Protein AF-A0A4P5ZZK3-F1 (afdb_monomer_lite)

Organism: NCBI:txid282420

Structure (mmCIF, N/CA/C/O backbone):
data_AF-A0A4P5ZZK3-F1
#
_entry.id   AF-A0A4P5ZZK3-F1
#
loop_
_atom_site.group_PDB
_atom_site.id
_atom_site.type_symbol
_atom_site.label_atom_id
_atom_site.label_alt_id
_atom_site.label_comp_id
_atom_site.label_asym_id
_atom_site.label_entity_id
_atom_site.label_seq_id
_atom_site.pdbx_PDB_ins_code
_atom_site.Cartn_x
_atom_site.Cartn_y
_atom_site.Cartn_z
_atom_site.occupancy
_atom_site.B_iso_or_equiv
_atom_site.auth_seq_id
_atom_site.auth_comp_id
_atom_site.auth_asym_id
_atom_site.auth_atom_id
_atom_site.pdbx_PDB_model_num
ATOM 1 N N . MET A 1 1 ? 17.063 -11.640 12.371 1.00 60.38 1 MET A N 1
ATOM 2 C CA . MET A 1 1 ? 15.764 -11.210 11.808 1.00 60.38 1 MET A CA 1
ATOM 3 C C . MET A 1 1 ? 15.984 -9.869 11.118 1.00 60.38 1 MET A C 1
ATOM 5 O O . MET A 1 1 ? 16.546 -8.986 11.755 1.00 60.38 1 MET A O 1
ATOM 9 N N . ASN A 1 2 ? 15.681 -9.748 9.820 1.00 83.75 2 ASN A N 1
ATOM 10 C CA . ASN A 1 2 ? 15.970 -8.534 9.040 1.00 83.75 2 ASN A CA 1
ATOM 11 C C . ASN A 1 2 ? 15.028 -7.389 9.472 1.00 83.75 2 ASN A C 1
ATOM 13 O O . ASN A 1 2 ? 13.819 -7.593 9.555 1.00 83.75 2 ASN A O 1
ATOM 17 N N . LYS A 1 3 ? 15.574 -6.199 9.754 1.00 88.06 3 LYS A N 1
ATOM 18 C CA . LYS A 1 3 ? 14.801 -5.015 10.171 1.00 88.06 3 LYS A CA 1
ATOM 19 C C . LYS A 1 3 ? 13.762 -4.599 9.127 1.00 88.06 3 LYS A C 1
ATOM 21 O O . LYS A 1 3 ? 12.665 -4.198 9.497 1.00 88.06 3 LYS A O 1
ATOM 26 N N . GLU A 1 4 ? 14.080 -4.730 7.843 1.00 87.06 4 GLU A N 1
ATOM 27 C CA . GLU A 1 4 ? 13.168 -4.356 6.753 1.00 87.06 4 GLU A CA 1
ATOM 28 C C . GLU A 1 4 ? 11.918 -5.233 6.722 1.00 87.06 4 GLU A C 1
ATOM 30 O O . GLU A 1 4 ? 10.807 -4.729 6.584 1.00 87.06 4 GLU A O 1
ATOM 35 N N . PHE A 1 5 ? 12.092 -6.536 6.944 1.00 89.00 5 PHE A N 1
ATOM 36 C CA . PHE A 1 5 ? 10.985 -7.483 7.026 1.00 89.00 5 PHE A CA 1
ATOM 37 C C . PHE A 1 5 ? 10.036 -7.149 8.187 1.00 89.00 5 PHE A C 1
ATOM 39 O O . PHE A 1 5 ? 8.821 -7.135 8.012 1.00 89.00 5 PHE A O 1
ATOM 46 N N . ILE A 1 6 ? 10.584 -6.808 9.359 1.00 92.12 6 ILE A N 1
ATOM 47 C CA . ILE A 1 6 ? 9.783 -6.401 10.525 1.00 92.12 6 ILE A CA 1
ATOM 48 C C . ILE A 1 6 ? 9.006 -5.114 10.222 1.00 92.12 6 ILE A C 1
ATOM 50 O O . ILE A 1 6 ? 7.818 -5.026 10.524 1.00 92.12 6 ILE A O 1
ATOM 54 N N . ASN A 1 7 ? 9.653 -4.129 9.594 1.00 93.50 7 ASN A N 1
ATOM 55 C CA . ASN A 1 7 ? 9.005 -2.871 9.225 1.00 93.50 7 ASN A CA 1
ATOM 56 C C . ASN A 1 7 ? 7.855 -3.083 8.232 1.00 93.50 7 ASN A C 1
ATOM 58 O O . ASN A 1 7 ? 6.802 -2.466 8.388 1.00 93.50 7 ASN A O 1
ATOM 62 N N . LEU A 1 8 ? 8.026 -3.976 7.251 1.00 93.56 8 LEU A N 1
ATOM 63 C CA . LEU A 1 8 ? 6.969 -4.350 6.311 1.00 93.56 8 LEU A CA 1
ATOM 64 C C . LEU A 1 8 ? 5.770 -4.971 7.037 1.00 93.56 8 LEU A C 1
ATOM 66 O O . LEU A 1 8 ? 4.638 -4.534 6.840 1.00 93.56 8 LEU A O 1
ATOM 70 N N . GLN A 1 9 ? 6.014 -5.944 7.920 1.00 95.06 9 GLN A N 1
ATOM 71 C CA . GLN A 1 9 ? 4.946 -6.595 8.681 1.00 95.06 9 GLN A CA 1
ATOM 72 C C . GLN A 1 9 ? 4.195 -5.614 9.587 1.00 95.06 9 GLN A C 1
ATOM 74 O O . GLN A 1 9 ? 2.966 -5.640 9.630 1.00 95.06 9 GLN A O 1
ATOM 79 N N . LEU A 1 10 ? 4.910 -4.722 10.279 1.00 95.75 10 LEU A N 1
ATOM 80 C CA . LEU A 1 10 ? 4.297 -3.686 11.114 1.00 95.75 10 LEU A CA 1
ATOM 81 C C . LEU A 1 10 ? 3.452 -2.714 10.287 1.00 95.75 10 LEU A C 1
ATOM 83 O O . LEU A 1 10 ? 2.353 -2.346 10.703 1.00 95.75 10 LEU A O 1
ATOM 87 N N . PHE A 1 11 ? 3.941 -2.317 9.112 1.00 94.31 11 PHE A N 1
ATOM 88 C CA . PHE A 1 11 ? 3.195 -1.446 8.214 1.00 94.31 11 PHE A CA 1
ATOM 89 C C . PHE A 1 11 ? 1.905 -2.118 7.731 1.00 94.31 11 PHE A C 1
ATOM 91 O O . PHE A 1 11 ? 0.829 -1.540 7.897 1.00 94.31 11 PHE A O 1
ATOM 98 N N . ASN A 1 12 ? 1.992 -3.348 7.217 1.00 95.81 12 ASN A N 1
ATOM 99 C CA . ASN A 1 12 ? 0.836 -4.109 6.737 1.00 95.81 12 ASN A CA 1
ATOM 100 C C . ASN A 1 12 ? -0.184 -4.360 7.859 1.00 95.81 12 ASN A C 1
ATOM 102 O O . ASN A 1 12 ? -1.378 -4.145 7.667 1.00 95.81 12 ASN A O 1
ATOM 106 N N . LEU A 1 13 ? 0.279 -4.719 9.062 1.00 96.19 13 LEU A N 1
ATOM 107 C CA . LEU A 1 13 ? -0.589 -4.847 10.235 1.00 96.19 13 LEU A CA 1
ATOM 108 C C . LEU A 1 13 ? -1.326 -3.536 10.532 1.00 96.19 13 LEU A C 1
ATOM 110 O O . LEU A 1 13 ? -2.519 -3.546 10.823 1.00 96.19 13 LEU A O 1
ATOM 114 N N . SER A 1 14 ? -0.630 -2.401 10.444 1.00 95.81 14 SER A N 1
ATOM 115 C CA . SER A 1 14 ? -1.245 -1.099 10.692 1.00 95.81 14 SER A CA 1
ATOM 116 C C . SER A 1 14 ? -2.325 -0.739 9.667 1.00 95.81 14 SER A C 1
ATOM 118 O O . SER A 1 14 ? -3.289 -0.083 10.047 1.00 95.81 14 SER A O 1
ATOM 120 N N . GLN A 1 15 ? -2.194 -1.178 8.410 1.00 94.75 15 GLN A N 1
ATOM 121 C CA . GLN A 1 15 ? -3.218 -0.987 7.378 1.00 94.75 15 GLN A CA 1
ATOM 122 C C . GLN A 1 15 ? -4.459 -1.833 7.668 1.00 94.75 15 GLN A C 1
ATOM 124 O O . GLN A 1 15 ? -5.564 -1.299 7.709 1.00 94.75 15 GLN A O 1
ATOM 129 N N . ASN A 1 16 ? -4.268 -3.117 7.987 1.00 94.94 16 ASN A N 1
ATOM 130 C CA . ASN A 1 16 ? -5.367 -4.014 8.357 1.00 94.94 16 ASN A CA 1
ATOM 131 C C . ASN A 1 16 ? -6.142 -3.499 9.575 1.00 94.94 16 ASN A C 1
ATOM 133 O O . ASN A 1 16 ? -7.365 -3.580 9.626 1.00 94.94 16 ASN A O 1
ATOM 137 N N . LEU A 1 17 ? -5.445 -2.938 10.568 1.00 95.69 17 LEU A N 1
ATOM 138 C CA . LEU A 1 17 ? -6.108 -2.350 11.730 1.00 95.69 17 LEU A CA 1
ATOM 139 C C . LEU A 1 17 ? -6.975 -1.147 11.351 1.00 95.69 17 LEU A C 1
ATOM 141 O O . LEU A 1 17 ? -8.057 -1.015 11.912 1.00 95.69 17 LEU A O 1
ATOM 145 N N . LEU A 1 18 ? -6.533 -0.298 10.414 1.00 94.44 18 LEU A N 1
ATOM 146 C CA . LEU A 1 18 ? -7.338 0.823 9.915 1.00 94.44 18 LEU A CA 1
ATOM 147 C C . LEU A 1 18 ? -8.587 0.334 9.188 1.00 94.44 18 LEU A C 1
ATOM 149 O O . LEU A 1 18 ? -9.663 0.875 9.427 1.00 94.44 18 LEU A O 1
ATOM 153 N N . GLU A 1 19 ? -8.462 -0.713 8.375 1.00 92.88 19 GLU A N 1
ATOM 154 C CA . GLU A 1 19 ? -9.607 -1.361 7.734 1.00 92.88 19 GLU A CA 1
ATOM 155 C C . GLU A 1 19 ? -10.621 -1.872 8.768 1.00 92.88 19 GLU A C 1
ATOM 157 O O . GLU A 1 19 ? -11.801 -1.534 8.700 1.00 92.88 19 GLU A O 1
ATOM 162 N N . ILE A 1 20 ? -10.159 -2.605 9.787 1.00 94.50 20 ILE A N 1
ATOM 163 C CA . ILE A 1 20 ? -11.020 -3.163 10.8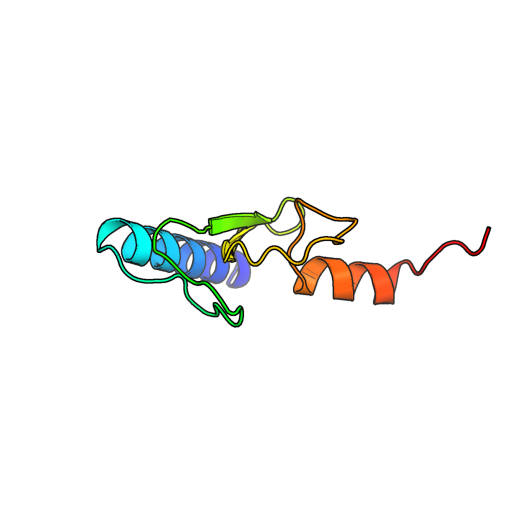45 1.00 94.50 20 ILE A CA 1
ATOM 164 C C . ILE A 1 20 ? -11.817 -2.074 11.572 1.00 94.50 20 ILE A C 1
ATOM 166 O O . ILE A 1 20 ? -12.979 -2.285 11.919 1.00 94.50 20 ILE A O 1
ATOM 170 N N . VAL A 1 21 ? -11.208 -0.913 11.823 1.00 95.69 21 VAL A N 1
ATOM 171 C CA . VAL A 1 21 ? -11.870 0.196 12.529 1.00 95.69 21 VAL A CA 1
ATOM 172 C C . VAL A 1 21 ? -12.592 1.170 11.591 1.00 95.69 21 VAL A C 1
ATOM 174 O O . VAL A 1 21 ? -13.077 2.204 12.050 1.00 95.69 21 VAL A O 1
ATOM 177 N N . GLY A 1 22 ? -12.674 0.867 10.292 1.00 93.56 22 GLY A N 1
ATOM 178 C CA . GLY A 1 22 ? -13.387 1.687 9.313 1.00 93.56 22 GLY A CA 1
ATOM 179 C C . GLY A 1 22 ? -12.683 2.998 8.950 1.00 93.56 22 GLY A C 1
ATOM 180 O O . GLY A 1 22 ? -13.330 3.933 8.478 1.00 93.56 22 GLY A O 1
ATOM 181 N N . LEU A 1 23 ? -11.372 3.101 9.180 1.00 93.19 23 LEU A N 1
ATOM 182 C CA . LEU A 1 23 ? -10.574 4.274 8.830 1.00 93.19 23 LEU A CA 1
ATOM 183 C C . LEU A 1 23 ? -9.953 4.143 7.427 1.00 93.19 23 LEU A C 1
ATOM 185 O O . LEU A 1 23 ? -9.736 3.026 6.946 1.00 93.19 23 LEU A O 1
ATOM 189 N N . PRO A 1 24 ? -9.648 5.275 6.762 1.00 91.00 24 PRO A N 1
ATOM 190 C CA . PRO A 1 24 ? -8.942 5.270 5.488 1.00 91.00 24 PRO A CA 1
ATOM 191 C C . PRO A 1 24 ? -7.525 4.677 5.599 1.00 91.00 24 PRO A C 1
ATOM 193 O O . PRO A 1 24 ? -6.881 4.830 6.643 1.00 91.00 24 PRO A O 1
ATOM 196 N N . PRO A 1 25 ? -7.002 4.075 4.517 1.00 92.12 25 PRO A N 1
ATOM 197 C CA . PRO A 1 25 ? -5.622 3.605 4.433 1.00 92.12 25 PRO A CA 1
ATOM 198 C C . PRO A 1 25 ? -4.572 4.681 4.747 1.00 92.12 25 PRO A C 1
ATOM 200 O O . PRO A 1 25 ? -4.740 5.856 4.403 1.00 92.12 25 PRO A O 1
ATOM 203 N N . ARG A 1 26 ? -3.431 4.276 5.322 1.00 89.25 26 ARG A N 1
ATOM 204 C CA . ARG A 1 26 ? -2.259 5.163 5.462 1.00 89.25 26 ARG A CA 1
ATOM 205 C C . ARG A 1 26 ? -1.715 5.554 4.100 1.00 89.25 26 ARG A C 1
ATOM 207 O O . ARG A 1 26 ? -1.723 4.742 3.178 1.00 89.25 26 ARG A O 1
ATOM 214 N N . ASP A 1 27 ? -1.166 6.763 4.031 1.00 84.50 27 ASP A N 1
ATOM 215 C CA . ASP A 1 27 ? -0.504 7.317 2.845 1.00 84.50 27 ASP A CA 1
ATOM 216 C C . ASP A 1 27 ? -1.416 7.383 1.606 1.00 84.50 27 ASP A C 1
ATOM 218 O O . ASP A 1 27 ? -0.951 7.385 0.465 1.00 84.50 27 ASP A O 1
ATOM 222 N N . CYS A 1 28 ? -2.733 7.443 1.824 1.00 83.06 28 CYS A N 1
ATOM 223 C CA . CYS A 1 28 ? -3.705 7.582 0.754 1.00 83.06 28 CYS A CA 1
ATOM 224 C C . CYS A 1 28 ? -3.755 9.036 0.266 1.00 83.06 28 CYS A C 1
ATOM 226 O O . CYS A 1 28 ? -4.324 9.910 0.916 1.00 83.06 28 CYS A O 1
ATOM 228 N N . ASN A 1 29 ? -3.130 9.286 -0.887 1.00 77.25 29 ASN A N 1
ATOM 229 C CA . ASN A 1 29 ? -2.982 10.619 -1.485 1.00 77.25 29 ASN A CA 1
ATOM 230 C C . ASN A 1 29 ? -3.918 10.857 -2.688 1.00 77.25 29 ASN A C 1
ATOM 232 O O . ASN A 1 29 ? -3.740 11.822 -3.431 1.00 77.25 29 ASN A O 1
ATOM 236 N N . CYS A 1 30 ? -4.894 9.977 -2.924 1.00 75.69 30 CYS A N 1
ATOM 237 C CA . CYS A 1 30 ? -5.841 10.097 -4.031 1.00 75.69 30 CYS A CA 1
ATOM 238 C C . CYS A 1 30 ? -7.172 10.744 -3.610 1.00 75.69 30 CYS A C 1
ATOM 240 O O . CYS A 1 30 ? -7.481 10.891 -2.432 1.00 75.69 30 CYS A O 1
ATOM 242 N N . LYS A 1 31 ? -7.984 11.164 -4.595 1.00 74.50 31 LYS A N 1
ATOM 243 C CA . LYS A 1 31 ? -9.250 11.891 -4.355 1.00 74.50 31 LYS A CA 1
ATOM 244 C C . LYS A 1 31 ? -10.304 11.083 -3.586 1.00 74.50 31 LYS A C 1
ATOM 246 O O . LYS A 1 31 ? -11.221 11.684 -3.034 1.00 74.50 31 LYS A O 1
ATOM 251 N N . LYS A 1 32 ? -10.217 9.750 -3.596 1.00 78.19 32 LYS A N 1
ATOM 252 C CA . LYS A 1 32 ? -11.118 8.843 -2.877 1.00 78.19 32 LYS A CA 1
ATOM 253 C C . LYS A 1 32 ? -10.284 7.863 -2.063 1.00 78.19 32 LYS A C 1
ATOM 255 O O . LYS A 1 32 ? -9.480 7.143 -2.639 1.00 78.19 32 LYS A O 1
ATOM 260 N N . CYS A 1 33 ? -10.494 7.872 -0.752 1.00 80.62 33 CYS A N 1
ATOM 261 C CA . CYS A 1 33 ? -9.791 7.042 0.217 1.00 80.62 33 CYS A CA 1
ATOM 262 C C . CYS A 1 33 ? -10.809 6.555 1.243 1.00 80.62 33 CYS A C 1
ATOM 264 O O . CYS A 1 33 ? -11.066 7.221 2.246 1.00 80.62 33 CYS A O 1
ATOM 266 N N . GLU A 1 34 ? -11.429 5.422 0.948 1.00 87.62 34 GLU A N 1
ATOM 267 C CA . GLU A 1 34 ? -12.382 4.772 1.841 1.00 87.62 34 GLU A CA 1
ATOM 268 C C . GLU A 1 34 ? -11.720 3.572 2.517 1.00 87.62 34 GLU A C 1
ATOM 270 O O . GLU A 1 34 ? -10.697 3.054 2.059 1.00 87.62 34 GLU A O 1
ATOM 275 N N . SER A 1 35 ? -12.287 3.146 3.642 1.00 89.06 35 SER A N 1
ATOM 276 C CA . SER A 1 35 ? -11.823 1.938 4.316 1.00 89.06 35 SER A CA 1
ATOM 277 C C . SER A 1 35 ? -11.942 0.720 3.391 1.00 89.06 35 SER A C 1
ATOM 279 O O . SER A 1 35 ? -12.855 0.652 2.569 1.00 89.06 35 SER A O 1
ATOM 281 N N . GLY A 1 36 ? -10.998 -0.217 3.488 1.00 84.94 36 GLY A N 1
ATOM 282 C CA . GLY A 1 36 ? -10.938 -1.401 2.621 1.00 84.94 36 GLY A CA 1
ATOM 283 C C . GLY A 1 36 ? -10.397 -1.148 1.208 1.00 84.94 36 GLY A C 1
ATOM 284 O O . GLY A 1 36 ? -10.222 -2.094 0.446 1.00 84.94 36 GLY A O 1
ATOM 285 N N . MET A 1 37 ? -10.071 0.097 0.840 1.00 88.88 37 MET A N 1
ATOM 286 C CA . MET A 1 37 ? -9.392 0.399 -0.427 1.00 88.88 37 MET A CA 1
ATOM 287 C C . MET A 1 37 ? -7.894 0.080 -0.341 1.00 88.88 37 MET A C 1
ATOM 289 O O . MET A 1 37 ? -7.062 0.984 -0.374 1.00 88.88 37 MET A O 1
ATOM 293 N N . LEU A 1 38 ? -7.541 -1.196 -0.207 1.00 88.62 38 LEU A N 1
ATOM 294 C CA . LEU A 1 38 ? -6.164 -1.688 -0.128 1.00 88.62 38 LEU A CA 1
ATOM 295 C C . LEU A 1 38 ? -5.898 -2.747 -1.205 1.00 88.62 38 LEU A C 1
ATOM 297 O O . LEU A 1 38 ? -6.791 -3.509 -1.565 1.00 88.62 38 LEU A O 1
ATOM 301 N N . PHE A 1 39 ? -4.650 -2.841 -1.663 1.00 89.12 39 PHE A N 1
ATOM 302 C CA . PHE A 1 39 ? -4.128 -4.040 -2.319 1.00 89.12 39 PHE A CA 1
ATOM 303 C C . PHE A 1 39 ? -2.711 -4.354 -1.879 1.00 89.12 39 PHE A C 1
ATOM 305 O O . PHE A 1 39 ? -1.974 -3.492 -1.396 1.00 89.12 39 PHE A O 1
ATOM 312 N N . GLU A 1 40 ? -2.323 -5.604 -2.084 1.00 91.56 40 GLU A N 1
ATOM 313 C CA . GLU A 1 40 ? -0.960 -6.061 -1.895 1.00 91.56 40 GLU A CA 1
ATOM 314 C C . GLU A 1 40 ? -0.158 -5.881 -3.184 1.00 91.56 40 GLU A C 1
ATOM 316 O O . GLU A 1 40 ? -0.473 -6.467 -4.216 1.00 91.56 40 GLU A O 1
ATOM 321 N N . CYS A 1 41 ? 0.903 -5.076 -3.126 1.00 90.81 41 CYS A N 1
ATOM 322 C CA . CYS A 1 41 ? 1.819 -4.934 -4.252 1.00 90.81 41 CYS A CA 1
ATOM 323 C C . CYS A 1 41 ? 2.538 -6.261 -4.532 1.00 90.81 41 CYS A C 1
ATOM 325 O O . CYS A 1 41 ? 3.268 -6.756 -3.672 1.00 90.81 41 CYS A O 1
ATOM 327 N N . TYR A 1 42 ? 2.445 -6.777 -5.758 1.00 90.12 42 TYR A N 1
ATOM 328 C CA . TYR A 1 42 ? 3.060 -8.048 -6.150 1.00 90.12 42 TYR A CA 1
ATOM 329 C C . TYR A 1 42 ? 4.584 -8.080 -5.925 1.00 90.12 42 TYR A C 1
ATOM 331 O O . TYR A 1 42 ? 5.125 -9.065 -5.422 1.00 90.12 42 TYR A O 1
ATOM 339 N N . ARG A 1 43 ? 5.296 -6.983 -6.233 1.00 87.88 43 ARG A N 1
ATOM 340 C CA . ARG A 1 43 ? 6.770 -6.933 -6.153 1.00 87.88 43 ARG A CA 1
ATOM 341 C C . ARG A 1 43 ? 7.294 -6.874 -4.712 1.00 87.88 43 ARG A C 1
ATOM 343 O O . ARG A 1 43 ? 8.316 -7.485 -4.414 1.00 87.88 43 ARG A O 1
ATOM 350 N N . CYS A 1 44 ? 6.646 -6.109 -3.831 1.00 91.19 44 CYS A N 1
ATOM 351 C CA . CYS A 1 44 ? 7.170 -5.831 -2.484 1.00 91.19 44 CYS A CA 1
ATOM 352 C C . CYS A 1 44 ? 6.283 -6.310 -1.329 1.00 91.19 44 CYS A C 1
ATOM 354 O O . CYS A 1 44 ? 6.661 -6.114 -0.176 1.00 91.19 44 CYS A O 1
ATOM 356 N N . GLN A 1 45 ? 5.131 -6.925 -1.622 1.00 94.12 45 GLN A N 1
ATOM 357 C CA . GLN A 1 45 ? 4.184 -7.481 -0.643 1.00 94.12 45 GLN A CA 1
ATOM 358 C C . GLN A 1 45 ? 3.685 -6.437 0.378 1.00 94.12 45 GLN A C 1
ATOM 360 O O . GLN A 1 45 ? 3.310 -6.743 1.510 1.00 94.12 45 GLN A O 1
ATOM 365 N N . LYS A 1 46 ? 3.731 -5.150 0.011 1.00 92.44 46 LYS A N 1
ATOM 366 C CA . LYS A 1 46 ? 3.263 -4.039 0.846 1.00 92.44 46 LYS A CA 1
ATOM 367 C C . LYS A 1 46 ? 1.783 -3.793 0.575 1.00 92.44 46 LYS A C 1
ATOM 369 O O . LYS A 1 46 ? 1.412 -3.599 -0.582 1.00 92.44 46 LYS A O 1
ATOM 374 N N . LEU A 1 47 ? 0.977 -3.736 1.634 1.00 92.69 47 LEU A N 1
ATOM 375 C CA . LEU A 1 47 ? -0.427 -3.335 1.562 1.00 92.69 47 LEU A CA 1
ATOM 376 C C . LEU A 1 47 ? -0.514 -1.823 1.379 1.00 92.69 47 LEU A C 1
ATOM 378 O O . LEU A 1 47 ? -0.171 -1.061 2.281 1.00 92.69 47 LEU A O 1
ATOM 382 N N . VAL A 1 48 ? -0.933 -1.373 0.205 1.00 89.62 48 VAL A N 1
ATOM 383 C CA . VAL A 1 48 ? -0.983 0.044 -0.165 1.00 89.62 48 VAL A CA 1
ATOM 384 C C . VAL A 1 48 ? -2.402 0.455 -0.557 1.00 89.62 48 VAL A C 1
ATOM 386 O O . VAL A 1 48 ? -3.202 -0.403 -0.931 1.00 89.62 48 VAL A O 1
ATOM 389 N N . PRO A 1 49 ? -2.737 1.753 -0.478 1.00 88.44 49 PRO A N 1
ATOM 390 C CA . PRO A 1 49 ? -4.051 2.229 -0.883 1.00 88.44 49 PRO A CA 1
ATOM 391 C C . PRO A 1 49 ? -4.328 1.955 -2.365 1.00 88.44 49 PRO A C 1
ATOM 393 O O . PRO A 1 49 ? -3.474 2.211 -3.217 1.00 88.44 49 PRO A O 1
ATOM 396 N N . TRP A 1 50 ? -5.541 1.501 -2.677 1.00 80.62 50 TRP A N 1
ATOM 397 C CA . TRP A 1 50 ? -6.033 1.393 -4.048 1.00 80.62 50 TRP A CA 1
ATOM 398 C C . TRP A 1 50 ? -6.386 2.782 -4.582 1.00 80.62 50 TRP A C 1
ATOM 400 O O . TRP A 1 50 ? -7.498 3.280 -4.413 1.00 80.62 50 TRP A O 1
ATOM 410 N N . CYS A 1 51 ? -5.423 3.421 -5.235 1.00 73.12 51 CYS A N 1
ATOM 411 C CA . CYS A 1 51 ? -5.595 4.724 -5.863 1.00 73.12 51 CYS A CA 1
ATOM 412 C C . CYS A 1 51 ? -5.638 4.573 -7.388 1.00 73.12 51 CYS A C 1
ATOM 414 O O . CYS A 1 51 ? -4.672 4.899 -8.065 1.00 73.12 51 CYS A O 1
ATOM 416 N N . HIS A 1 52 ? -6.751 4.088 -7.944 1.00 55.41 52 HIS A N 1
ATOM 417 C CA . HIS A 1 52 ? -6.909 3.985 -9.400 1.00 55.41 52 HIS A CA 1
ATOM 418 C C . HIS A 1 52 ? -6.935 5.376 -10.068 1.00 55.41 52 HIS A C 1
ATOM 420 O O . HIS A 1 52 ? -7.880 6.151 -9.885 1.00 55.41 52 HIS A O 1
ATOM 426 N N . GLY A 1 53 ? -5.920 5.667 -10.886 1.00 49.50 53 GLY A N 1
ATOM 427 C CA . GLY A 1 53 ? -6.054 6.471 -12.101 1.00 49.50 53 GLY A CA 1
ATOM 428 C C . G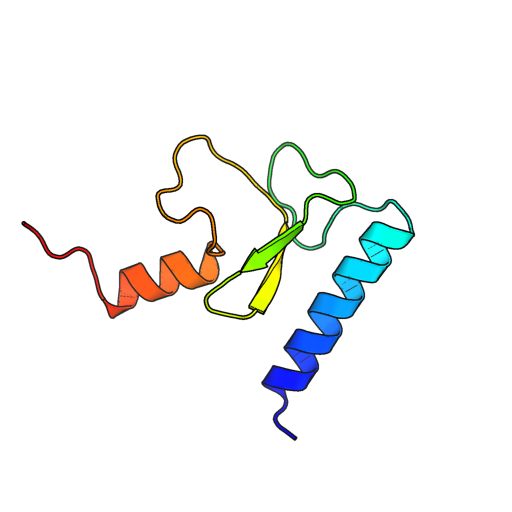LY A 1 53 ? -6.382 5.540 -13.273 1.00 49.50 53 GLY A C 1
ATOM 429 O O . GLY A 1 53 ? -5.994 4.380 -13.269 1.00 49.50 53 GLY A O 1
ATOM 430 N N . ALA A 1 54 ? -7.142 6.001 -14.265 1.00 39.53 54 ALA A N 1
ATOM 431 C CA . ALA A 1 54 ? -7.738 5.149 -15.303 1.00 39.53 54 ALA A CA 1
ATOM 432 C C . ALA A 1 54 ? -6.751 4.496 -16.309 1.00 39.53 54 ALA A C 1
ATOM 434 O O . ALA A 1 54 ? -7.208 3.988 -17.329 1.00 39.53 54 ALA A O 1
ATOM 435 N N . THR A 1 55 ? -5.433 4.534 -16.080 1.00 49.44 55 THR A N 1
ATOM 436 C CA . THR A 1 55 ? -4.409 4.237 -17.104 1.00 49.44 55 THR A CA 1
ATOM 437 C C . THR A 1 55 ? -3.105 3.641 -16.554 1.00 49.44 55 THR A C 1
ATOM 439 O O . THR A 1 55 ? -2.062 3.841 -17.168 1.00 49.44 55 THR A O 1
ATOM 442 N N . ASP A 1 56 ? -3.105 2.974 -15.397 1.00 61.56 56 ASP A N 1
ATOM 443 C CA . ASP A 1 56 ? -1.866 2.357 -14.898 1.00 61.56 56 ASP A CA 1
ATOM 444 C C . ASP A 1 56 ? -1.642 0.986 -15.558 1.00 61.56 56 ASP A C 1
ATOM 446 O O . ASP A 1 56 ? -2.371 0.030 -15.297 1.00 61.56 56 ASP A O 1
ATOM 450 N N . ASP A 1 57 ? -0.604 0.882 -16.395 1.00 67.81 57 ASP A N 1
ATOM 451 C CA . ASP A 1 57 ? -0.186 -0.359 -17.075 1.00 67.81 57 ASP A CA 1
ATOM 452 C C . ASP A 1 57 ? 0.258 -1.471 -16.095 1.00 67.81 57 ASP A C 1
ATOM 454 O O . ASP A 1 57 ? 0.390 -2.635 -16.474 1.00 67.81 57 ASP A O 1
ATOM 458 N N . TYR A 1 58 ? 0.464 -1.130 -14.816 1.00 73.56 58 TYR A N 1
ATOM 459 C CA . TYR A 1 58 ? 0.923 -2.027 -13.752 1.00 73.56 58 TYR A CA 1
ATOM 460 C C . TYR A 1 58 ? -0.088 -2.100 -12.598 1.00 73.56 58 TYR A C 1
ATOM 462 O O . TYR A 1 58 ? 0.186 -1.645 -11.488 1.00 73.56 58 TYR A O 1
ATOM 470 N N . LEU A 1 59 ? -1.248 -2.706 -12.862 1.00 73.69 59 LEU A N 1
ATOM 471 C CA . LEU A 1 59 ? -2.385 -2.792 -11.928 1.00 73.69 59 LEU A CA 1
ATOM 472 C C . LEU A 1 59 ? -2.047 -3.408 -10.556 1.00 73.69 59 LEU A C 1
ATOM 474 O O . LEU A 1 59 ? -2.666 -3.051 -9.558 1.00 73.69 59 LEU A O 1
ATOM 478 N N . ASP A 1 60 ? -1.040 -4.283 -10.493 1.00 82.44 60 ASP A N 1
ATOM 479 C CA . ASP A 1 60 ? -0.683 -5.019 -9.271 1.00 82.44 60 ASP A CA 1
ATOM 480 C C . ASP A 1 60 ? 0.558 -4.450 -8.559 1.00 82.44 60 ASP A C 1
ATOM 482 O O . ASP A 1 60 ? 1.096 -5.066 -7.631 1.00 82.44 60 ASP A O 1
ATOM 486 N N . TRP A 1 61 ? 1.097 -3.314 -9.015 1.00 86.00 61 TRP A N 1
ATOM 487 C CA . TRP A 1 61 ? 2.330 -2.732 -8.475 1.00 86.00 61 TRP A CA 1
ATOM 488 C C . TRP A 1 61 ? 2.067 -1.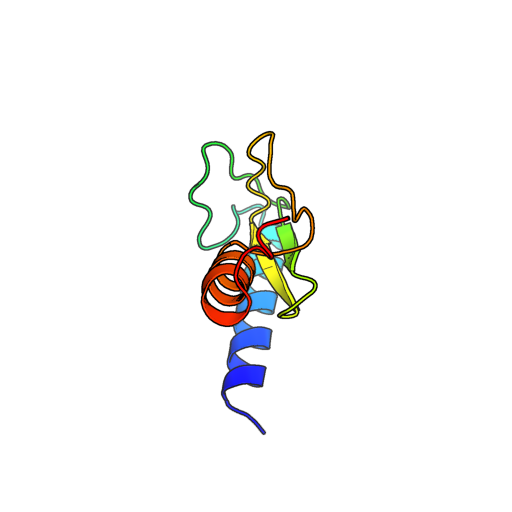379 -7.820 1.00 86.00 61 TRP A C 1
ATOM 490 O O . TRP A 1 61 ? 1.321 -0.546 -8.317 1.00 86.00 61 TRP A O 1
ATOM 500 N N . CYS A 1 62 ? 2.746 -1.112 -6.703 1.00 86.56 62 CYS A N 1
ATOM 501 C CA . CYS A 1 62 ? 2.711 0.213 -6.096 1.00 86.56 62 CYS A CA 1
ATOM 502 C C . CYS A 1 62 ? 3.627 1.196 -6.843 1.00 86.56 62 CYS A C 1
ATOM 504 O O . CYS A 1 62 ? 4.662 0.808 -7.391 1.00 86.56 62 CYS A O 1
ATOM 506 N N . ASN A 1 63 ? 3.313 2.493 -6.764 1.00 82.56 63 ASN A N 1
ATOM 507 C CA . ASN A 1 63 ? 4.074 3.562 -7.429 1.00 82.56 63 ASN A CA 1
ATOM 508 C C . ASN A 1 63 ? 5.574 3.527 -7.118 1.00 82.56 63 ASN A C 1
ATOM 510 O O . ASN A 1 63 ? 6.390 3.822 -7.982 1.00 82.56 63 ASN A O 1
ATOM 514 N 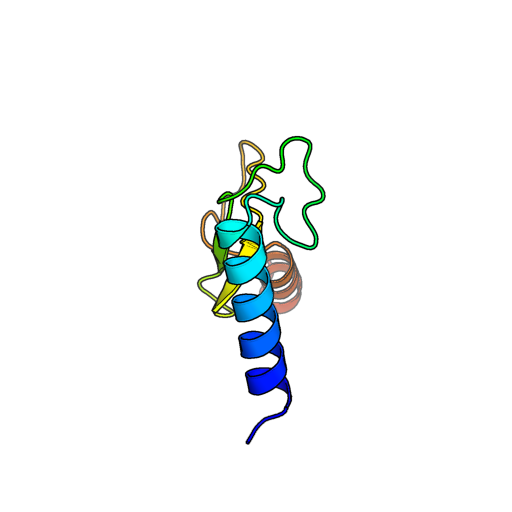N . SER A 1 64 ? 5.954 3.142 -5.894 1.00 84.50 64 SER A N 1
ATOM 515 C CA . SER A 1 64 ? 7.368 3.009 -5.526 1.00 84.50 64 SER A CA 1
ATOM 516 C C . SER A 1 64 ? 8.068 1.910 -6.325 1.00 84.50 64 SER A C 1
ATOM 518 O O . SER A 1 64 ? 9.223 2.084 -6.697 1.00 84.50 64 SER A O 1
ATOM 520 N N . CYS A 1 65 ? 7.393 0.786 -6.574 1.00 87.62 65 CYS A N 1
ATOM 521 C CA . CYS A 1 65 ? 7.932 -0.331 -7.344 1.00 87.62 65 CYS A CA 1
ATOM 522 C C . CYS A 1 65 ? 7.963 -0.028 -8.842 1.00 87.62 65 CYS A C 1
ATOM 524 O O . CYS A 1 65 ? 8.951 -0.357 -9.491 1.00 87.62 65 CYS A O 1
ATOM 526 N N . VAL A 1 66 ? 6.934 0.644 -9.368 1.00 85.62 66 VAL A N 1
ATOM 527 C CA . VAL A 1 66 ? 6.926 1.123 -10.759 1.00 85.62 66 VAL A CA 1
ATOM 528 C C . VAL A 1 66 ? 8.051 2.136 -10.976 1.00 85.62 66 VAL A C 1
ATOM 530 O O . VAL A 1 66 ? 8.847 1.979 -11.893 1.00 85.62 66 VAL A O 1
ATOM 533 N N . ALA A 1 67 ? 8.193 3.134 -10.099 1.00 84.19 67 ALA A N 1
ATOM 534 C CA . ALA A 1 67 ? 9.249 4.140 -10.211 1.00 84.19 67 ALA A CA 1
ATOM 535 C C . ALA A 1 67 ? 10.661 3.544 -10.092 1.00 84.19 67 ALA A C 1
ATOM 537 O O . ALA A 1 67 ? 11.597 4.054 -10.705 1.00 84.19 67 ALA A O 1
ATOM 538 N N . ASP A 1 68 ? 10.828 2.494 -9.286 1.00 86.56 68 ASP A N 1
ATOM 539 C CA . ASP A 1 68 ? 12.089 1.765 -9.187 1.00 86.56 68 ASP A CA 1
ATOM 540 C C . ASP A 1 68 ? 12.404 1.006 -10.478 1.00 86.56 68 ASP A C 1
ATOM 542 O O . ASP A 1 68 ? 13.460 1.225 -11.059 1.00 86.56 68 ASP A O 1
ATOM 546 N N . TYR A 1 69 ? 11.444 0.228 -10.983 1.00 85.38 69 TYR A N 1
ATOM 547 C CA . TYR A 1 69 ? 11.553 -0.492 -12.253 1.00 85.38 69 TYR A CA 1
ATOM 548 C C . TYR A 1 69 ? 11.880 0.427 -13.431 1.00 85.38 69 TYR A C 1
ATOM 550 O O . TYR A 1 69 ? 12.836 0.182 -14.160 1.00 85.38 69 TYR A O 1
ATOM 558 N N . MET A 1 70 ? 11.152 1.537 -13.569 1.00 83.38 70 MET A N 1
ATOM 559 C CA . MET A 1 70 ? 11.389 2.515 -14.635 1.00 83.38 70 MET A CA 1
ATOM 560 C C . MET A 1 70 ? 12.796 3.120 -14.568 1.00 83.38 70 MET A C 1
ATOM 562 O O . MET A 1 70 ? 13.370 3.461 -15.598 1.00 83.38 70 MET A O 1
ATOM 566 N N . ARG A 1 71 ? 13.376 3.242 -13.366 1.00 83.06 71 ARG A N 1
ATOM 567 C CA . ARG A 1 71 ? 14.738 3.754 -13.169 1.00 83.06 71 ARG A CA 1
ATOM 568 C C . ARG A 1 71 ? 15.808 2.710 -13.478 1.00 83.06 71 ARG A C 1
ATOM 570 O O . ARG A 1 71 ? 16.879 3.078 -13.949 1.00 83.06 71 ARG A O 1
ATOM 577 N N . THR A 1 72 ? 15.565 1.448 -13.133 1.00 82.69 72 THR A N 1
ATOM 578 C CA . THR A 1 72 ? 16.577 0.386 -13.207 1.00 82.69 72 THR A CA 1
ATOM 579 C C . THR A 1 72 ? 16.579 -0.351 -14.535 1.00 82.69 72 THR A C 1
ATOM 581 O O . THR A 1 72 ? 17.638 -0.781 -14.979 1.00 82.69 72 THR A O 1
ATOM 584 N N . GLU A 1 73 ? 15.410 -0.526 -15.140 1.00 76.31 73 GLU A N 1
ATOM 585 C CA . GLU A 1 73 ? 15.228 -1.394 -16.305 1.00 76.31 73 GLU A CA 1
ATOM 586 C C . GLU A 1 73 ? 14.893 -0.588 -17.568 1.00 76.31 73 GLU A C 1
ATOM 588 O O . GLU A 1 73 ? 15.294 -1.005 -18.650 1.00 76.31 73 GLU A O 1
ATOM 593 N N . GLY A 1 74 ? 14.292 0.605 -17.427 1.00 61.44 74 GLY A N 1
ATOM 594 C CA . GLY A 1 74 ? 13.927 1.484 -18.545 1.00 61.44 74 GLY A CA 1
ATOM 595 C C . GLY A 1 74 ? 12.911 0.850 -19.506 1.00 61.44 74 GLY A C 1
ATOM 596 O O . GLY A 1 74 ? 12.724 -0.364 -19.538 1.00 61.44 74 GLY A O 1
ATOM 597 N N . PHE A 1 75 ? 12.224 1.6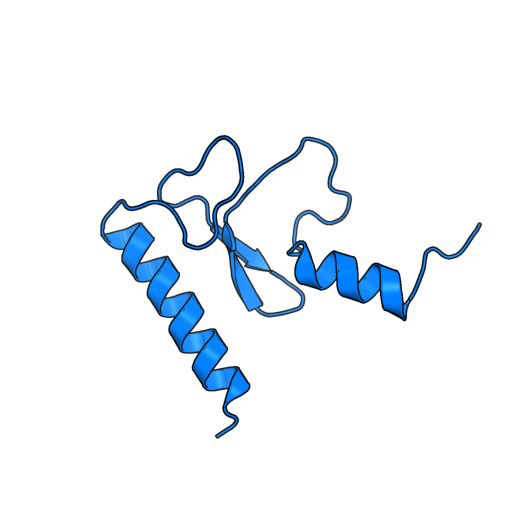61 -20.310 1.00 57.94 75 PHE A N 1
ATOM 598 C CA . PHE A 1 75 ? 11.529 1.108 -21.475 1.00 57.94 75 PHE A CA 1
ATOM 599 C C . PHE A 1 75 ? 12.590 0.546 -22.430 1.00 57.94 75 PHE A C 1
ATOM 601 O O . PHE A 1 75 ? 13.555 1.243 -22.748 1.00 57.94 75 PHE A O 1
ATOM 608 N N . SER A 1 76 ? 12.416 -0.693 -22.896 1.00 52.28 76 SER A N 1
ATOM 609 C CA . SER A 1 76 ? 13.022 -1.064 -24.174 1.00 52.28 76 SER A CA 1
ATOM 610 C C . SER A 1 76 ? 12.358 -0.166 -25.213 1.00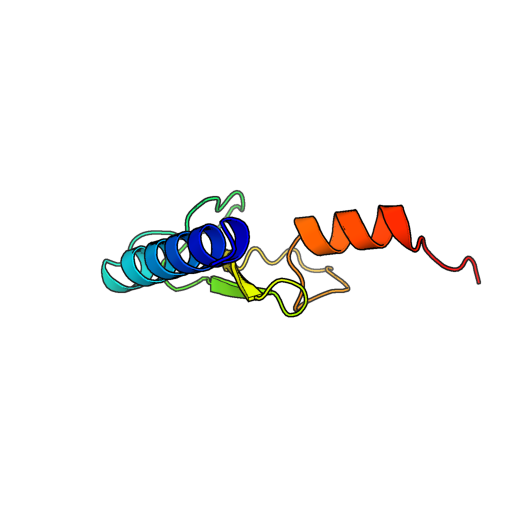 52.28 76 SER A C 1
ATOM 612 O O . SER A 1 76 ? 11.143 -0.213 -25.387 1.00 52.28 76 SER A O 1
ATOM 614 N N . GLU A 1 77 ? 13.132 0.745 -25.799 1.00 48.00 77 GLU A N 1
ATOM 615 C CA . GLU A 1 77 ? 12.714 1.444 -27.010 1.00 48.00 77 GLU A CA 1
ATOM 616 C C . GLU A 1 77 ? 12.619 0.379 -28.111 1.00 48.00 77 GLU A C 1
ATOM 618 O O . GLU A 1 77 ? 13.647 -0.065 -28.627 1.00 48.00 77 GLU A O 1
ATOM 623 N N . ASP A 1 78 ? 11.400 -0.087 -28.389 1.00 46.75 78 ASP A N 1
ATOM 624 C CA . ASP A 1 78 ? 11.067 -0.730 -29.664 1.00 46.75 78 ASP A CA 1
ATOM 625 C C . ASP A 1 78 ? 11.057 0.318 -30.792 1.00 46.75 78 ASP A C 1
ATOM 627 O O . ASP A 1 78 ? 10.464 1.409 -30.595 1.00 46.75 78 ASP A O 1
#

Radius of gyration: 14.13 Å; chains: 1; bounding box: 30×23×42 Å

pLDDT: mean 82.57, std 13.75, range [39.53, 96.19]

Foldseek 3Di:
DDPVVVVQVVLQVVLVVCLVVFHFGPPPPAPDTTRPQWAQQPPPRHIDGNRDDPDDPRNRHDPVVVVVCCVPPNDPPD

Sequence (78 aa):
MNKEFINLQLFNLSQNLLEIVGLPPRDCNCKKCESGMLFECYRCQKLVPWCHGATDDYLDWCNSCVADYMRTEGFSED

Secondary structure (DSSP, 8-state):
--HHHHHHHHHHHHHHHHHHTTPPPTT--SS---TT-EEE-TTT--EEE----TT-S-TTS-HHHHHHHHHHT-----